Protein AF-A0A519BSV6-F1 (afdb_monomer_lite)

Foldseek 3Di:
DDQAQQQKKKWKDWVPDDIDIDGQHRVRDDDDDDDPPPCPDPDAFTWIKIFMDGPNDTPDIDIDTDGPDDDPPPVVVVVVVVVVVVVVVVVVVVVVVVVVVVVVVVVVVVVVVPPPDPDDDDD

Secondary structure (DSSP, 8-state):
--S--TTEEEEEEETTS--EEEE--TTS-----------SS---SEEEEEEEEETTEEEEEEEEEE---PPPPHHHHHHHHHHHHHHHHHHHHHHHHHHHHHHHHHHHHHHHHTS--------

Radius of gyration: 37.1 Å; chains: 1; bounding box: 94×27×92 Å

pLDDT: mean 77.78, std 14.93, range [45.53, 98.06]

Sequence (123 aa):
MVENGDDYLVEAEISGAEPRSKALPANGETSFSFPGATFHGEAFNVPLELRLLRDGSVVANTTVEIDVSVPPAEDLLWLWGGMTVFWLGIAAYASWLHRRQAELRRQLESHIAAAPDGGEDGE

Structure (mmCIF, N/CA/C/O backbone):
data_AF-A0A519BSV6-F1
#
_entry.id   AF-A0A519BSV6-F1
#
loop_
_atom_site.group_PDB
_atom_site.id
_atom_site.type_symbol
_atom_site.label_atom_id
_atom_site.label_alt_id
_atom_site.label_comp_id
_atom_site.label_asym_id
_atom_site.label_entity_id
_atom_site.label_seq_id
_atom_site.pdbx_PDB_ins_code
_atom_site.Cartn_x
_atom_site.Cartn_y
_atom_site.Cartn_z
_atom_site.occupancy
_atom_site.B_iso_or_equiv
_atom_site.auth_seq_id
_atom_site.auth_comp_id
_atom_site.auth_asym_id
_atom_site.auth_atom_id
_atom_site.pdbx_PDB_model_num
ATOM 1 N N . MET A 1 1 ? -16.194 4.851 34.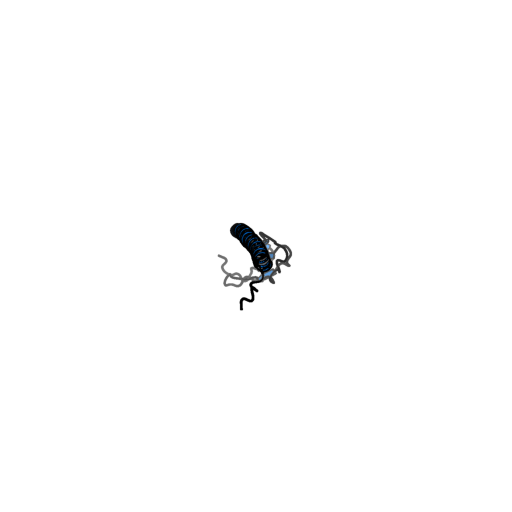414 1.00 45.53 1 MET A N 1
ATOM 2 C CA . MET A 1 1 ? -15.109 4.218 35.188 1.00 45.53 1 MET A CA 1
ATOM 3 C C . MET A 1 1 ? -15.767 3.130 36.020 1.00 45.53 1 MET A C 1
ATOM 5 O O . MET A 1 1 ? -16.706 3.455 36.734 1.00 45.53 1 MET A O 1
ATOM 9 N N . VAL A 1 2 ? -15.419 1.859 35.804 1.00 50.81 2 VAL A N 1
ATOM 10 C CA . VAL A 1 2 ? -16.000 0.729 36.554 1.00 50.81 2 VAL A CA 1
ATOM 11 C C . VAL A 1 2 ? -15.140 0.532 37.802 1.00 50.81 2 VAL A C 1
ATOM 13 O O . VAL A 1 2 ? -13.957 0.238 37.673 1.00 50.81 2 VAL A O 1
ATOM 16 N N . GLU A 1 3 ? -15.701 0.749 38.991 1.00 47.28 3 GLU A N 1
ATOM 17 C CA . GLU A 1 3 ? -15.075 0.378 40.267 1.00 47.28 3 GLU A CA 1
ATOM 18 C C . GLU A 1 3 ? -15.500 -1.060 40.613 1.00 47.28 3 GLU A C 1
ATOM 20 O O . GLU A 1 3 ? -16.690 -1.362 40.569 1.00 47.28 3 GLU A O 1
ATOM 25 N N . ASN A 1 4 ? -14.538 -1.935 40.941 1.00 56.56 4 ASN A N 1
ATOM 26 C CA . ASN A 1 4 ? -14.685 -3.394 41.121 1.00 56.56 4 ASN A CA 1
ATOM 27 C C . ASN A 1 4 ? -15.053 -4.177 39.844 1.00 56.56 4 ASN A C 1
ATOM 29 O O . ASN A 1 4 ? -16.216 -4.446 39.551 1.00 56.56 4 ASN A O 1
ATOM 33 N N . GLY A 1 5 ? -14.014 -4.576 39.103 1.00 58.03 5 GLY A N 1
ATOM 34 C CA . GLY A 1 5 ? -14.102 -5.381 37.881 1.00 58.03 5 GLY A CA 1
ATOM 35 C C . GLY A 1 5 ? -14.295 -6.888 38.087 1.00 58.03 5 GLY A C 1
ATOM 36 O O . GLY A 1 5 ? -14.570 -7.567 37.106 1.00 58.03 5 GLY A O 1
ATOM 37 N N . ASP A 1 6 ? -14.192 -7.404 39.318 1.00 64.75 6 ASP A N 1
ATOM 38 C CA . ASP A 1 6 ? -14.033 -8.846 39.590 1.00 64.75 6 ASP A CA 1
ATOM 39 C C . ASP A 1 6 ? -15.185 -9.742 39.074 1.00 64.75 6 ASP A C 1
ATOM 41 O O . ASP A 1 6 ? -14.966 -10.926 38.825 1.00 64.75 6 ASP A O 1
ATOM 45 N N . ASP A 1 7 ? -16.372 -9.175 38.827 1.00 75.44 7 ASP A N 1
ATOM 46 C CA . ASP A 1 7 ? -17.541 -9.879 38.264 1.00 75.44 7 ASP A CA 1
ATOM 47 C C . ASP A 1 7 ? -17.725 -9.676 36.744 1.00 75.44 7 ASP A C 1
ATOM 49 O O . ASP A 1 7 ? -18.708 -10.140 36.156 1.00 75.44 7 ASP A O 1
ATOM 53 N N . TYR A 1 8 ? -16.824 -8.939 36.090 1.00 80.31 8 TYR A N 1
ATOM 54 C CA . TYR A 1 8 ? -16.922 -8.606 34.672 1.00 80.31 8 TYR A CA 1
ATOM 55 C C . TYR A 1 8 ? -15.976 -9.450 33.820 1.00 80.31 8 TYR A C 1
ATOM 57 O O . TYR A 1 8 ? -14.820 -9.704 34.163 1.00 80.31 8 TYR A O 1
ATOM 65 N N . LEU A 1 9 ? -16.456 -9.827 32.640 1.00 85.25 9 LEU A N 1
ATOM 66 C CA . LEU A 1 9 ? -15.684 -10.514 31.615 1.00 85.25 9 LEU A CA 1
ATOM 67 C C . LEU A 1 9 ? -15.601 -9.620 30.377 1.00 85.25 9 LEU A C 1
ATOM 69 O O . LEU A 1 9 ? -16.599 -9.047 29.954 1.00 85.25 9 LEU A O 1
ATOM 73 N N . VAL A 1 10 ? -14.415 -9.486 29.793 1.00 84.44 10 VAL A N 1
ATOM 74 C CA . VAL A 1 10 ? -14.224 -8.794 28.517 1.00 84.44 10 VAL A CA 1
ATOM 75 C C . VAL A 1 10 ? -14.041 -9.837 27.426 1.00 84.44 10 VAL A C 1
ATOM 77 O O . VAL A 1 10 ? -13.164 -10.695 27.532 1.00 84.44 10 VAL A O 1
ATOM 80 N N . GLU A 1 11 ? -14.856 -9.757 26.384 1.00 87.00 11 GLU A N 1
ATOM 81 C CA . GLU A 1 11 ? -14.694 -10.492 25.134 1.00 87.00 11 GLU A CA 1
ATOM 82 C C . GLU A 1 11 ? -14.178 -9.553 24.048 1.00 87.00 11 GLU A C 1
ATOM 84 O O . GLU A 1 11 ? -14.647 -8.423 23.907 1.00 87.00 11 GLU A O 1
ATOM 89 N N . ALA A 1 12 ? -13.208 -10.037 23.284 1.00 84.94 12 ALA A N 1
ATOM 90 C CA . ALA A 1 12 ? -12.639 -9.368 22.131 1.00 84.94 12 ALA A CA 1
ATOM 91 C C . ALA A 1 12 ? -12.704 -10.310 20.927 1.00 84.94 12 ALA A C 1
ATOM 93 O O . ALA A 1 12 ? -12.179 -11.427 20.973 1.00 84.94 12 ALA A O 1
ATOM 94 N N . GLU A 1 13 ? -13.331 -9.857 19.849 1.00 84.44 13 GLU A N 1
ATOM 95 C CA . GLU A 1 13 ? -13.527 -10.626 18.625 1.00 84.44 13 GLU A CA 1
ATOM 96 C C . GLU A 1 13 ? -13.023 -9.833 17.419 1.00 84.44 13 GLU A C 1
ATOM 98 O O . GLU A 1 13 ? -13.342 -8.659 17.243 1.00 84.44 13 GLU A O 1
ATOM 103 N N . ILE A 1 14 ? -12.218 -10.493 16.589 1.00 79.31 14 ILE A N 1
ATOM 104 C CA . ILE A 1 14 ? -11.743 -9.969 15.310 1.00 79.31 14 ILE A CA 1
ATOM 105 C C . ILE A 1 14 ? -12.333 -10.850 14.218 1.00 79.31 14 ILE A C 1
ATOM 107 O O . ILE A 1 14 ? -12.265 -12.076 14.312 1.00 79.31 14 ILE A O 1
ATOM 111 N N . SER A 1 15 ? -12.873 -10.232 13.167 1.00 72.94 15 SER A N 1
ATOM 112 C CA . SER A 1 15 ? -13.429 -10.963 12.027 1.00 72.94 15 SER A CA 1
ATOM 113 C C . SER A 1 15 ? -12.415 -11.965 11.455 1.00 72.94 15 SER A C 1
ATOM 115 O O . SER A 1 15 ? -11.310 -11.594 11.056 1.00 72.94 15 SER A O 1
ATOM 117 N N . GLY A 1 16 ? -12.786 -13.249 11.438 1.00 69.69 16 GLY A N 1
ATOM 118 C CA . GLY A 1 16 ? -11.936 -14.343 10.954 1.00 69.69 16 GLY A CA 1
ATOM 119 C C . GLY A 1 16 ? -10.991 -14.965 11.992 1.00 69.69 16 GLY A C 1
ATOM 120 O O . GLY A 1 16 ? -10.265 -15.896 11.646 1.00 69.69 16 GLY A O 1
ATOM 121 N N . ALA A 1 17 ? -11.007 -14.508 13.247 1.00 71.81 17 ALA A N 1
ATOM 122 C CA . ALA A 1 17 ? -10.281 -15.118 14.361 1.00 71.81 17 ALA A CA 1
ATOM 123 C C . ALA A 1 17 ? -11.246 -15.669 15.423 1.00 71.81 17 ALA A C 1
ATOM 125 O O . ALA A 1 17 ? -12.386 -15.227 15.538 1.00 71.81 17 ALA A O 1
ATOM 126 N N . GLU A 1 18 ? -10.782 -16.629 16.227 1.00 80.06 18 GLU A N 1
ATOM 127 C CA . GLU A 1 18 ? -11.558 -17.095 17.379 1.00 80.06 18 GLU A CA 1
ATOM 128 C C . GLU A 1 18 ? -11.695 -15.977 18.436 1.00 80.06 18 GLU A C 1
ATOM 130 O O . GLU A 1 18 ? -10.685 -15.335 18.769 1.00 80.06 18 GLU A O 1
ATOM 135 N N . PRO A 1 19 ? -12.903 -15.757 18.994 1.00 82.25 19 PRO A N 1
ATOM 136 C CA . PRO A 1 19 ? -13.122 -14.804 20.078 1.00 82.25 19 PRO A CA 1
ATOM 137 C C . PRO A 1 19 ? -12.252 -15.113 21.300 1.00 82.25 19 PRO A C 1
ATOM 139 O O . PRO A 1 19 ? -12.030 -16.273 21.655 1.00 82.25 19 PRO A O 1
ATOM 142 N N . ARG A 1 20 ? -11.772 -14.069 21.979 1.00 83.56 20 ARG A N 1
ATOM 143 C CA . ARG A 1 20 ? -10.954 -14.187 23.194 1.00 83.56 20 ARG A CA 1
ATOM 144 C C . ARG A 1 20 ? -11.658 -13.547 24.380 1.00 83.56 20 ARG A C 1
ATOM 146 O O . ARG A 1 20 ? -12.069 -12.398 24.304 1.00 83.56 20 ARG A O 1
ATOM 153 N N . SER A 1 21 ? -11.728 -14.267 25.496 1.00 87.12 21 SER A N 1
ATOM 154 C CA . SER A 1 21 ? -12.379 -13.826 26.735 1.00 87.12 21 SER A CA 1
ATOM 155 C C . SER A 1 21 ? -11.380 -13.726 27.889 1.00 87.12 21 SER A C 1
ATOM 157 O O . SER A 1 21 ? -10.570 -14.637 28.080 1.00 87.12 21 SER A O 1
ATOM 159 N N . LYS A 1 22 ? -11.451 -12.668 28.702 1.00 86.56 22 LYS A N 1
ATOM 160 C CA . LYS A 1 22 ? -10.635 -12.520 29.917 1.00 86.56 22 LYS A CA 1
ATOM 161 C C . LYS A 1 22 ? -11.409 -11.784 31.009 1.00 86.56 22 LYS A C 1
ATOM 163 O O . LYS A 1 22 ? -12.097 -10.812 30.720 1.00 86.56 22 LYS A O 1
ATOM 168 N N . ALA A 1 23 ? -11.280 -12.232 32.258 1.00 84.94 23 ALA A N 1
ATOM 169 C CA . ALA A 1 23 ? -11.840 -11.518 33.406 1.00 84.94 23 ALA A CA 1
ATOM 170 C C . ALA A 1 23 ? -11.218 -10.116 33.519 1.00 84.94 23 ALA A C 1
ATOM 172 O O . ALA A 1 23 ? -10.017 -9.954 33.268 1.00 84.94 23 ALA A O 1
ATOM 173 N N . LEU A 1 24 ? -12.029 -9.116 33.867 1.00 81.38 24 LEU A N 1
ATOM 174 C CA . LEU A 1 24 ? -11.568 -7.751 34.091 1.00 81.38 24 LEU A CA 1
ATOM 175 C C . LEU A 1 24 ? -11.019 -7.649 35.524 1.00 81.38 24 LEU A C 1
ATOM 177 O O . LEU A 1 24 ? -11.779 -7.799 36.473 1.00 81.38 24 LEU A O 1
ATOM 181 N N . PRO A 1 25 ? -9.714 -7.412 35.721 1.00 78.38 25 PRO A N 1
ATOM 182 C CA . PRO A 1 25 ? -9.173 -7.313 37.069 1.00 78.38 25 PRO A CA 1
ATOM 183 C C . PRO A 1 25 ? -9.646 -6.031 37.771 1.00 78.38 25 PRO A C 1
ATOM 185 O O . PRO A 1 25 ? -10.001 -5.045 37.124 1.00 78.38 25 PRO A O 1
ATOM 188 N N . ALA A 1 26 ? -9.605 -6.015 39.108 1.00 74.81 26 ALA A N 1
ATOM 189 C CA . ALA A 1 26 ? -10.023 -4.877 39.935 1.00 74.81 26 ALA A CA 1
ATOM 190 C C . ALA A 1 26 ? -9.343 -3.530 39.601 1.00 74.81 26 ALA A C 1
ATOM 192 O O . ALA A 1 26 ? -9.897 -2.477 39.908 1.00 74.81 26 ALA A O 1
ATOM 193 N N . ASN A 1 27 ? -8.169 -3.544 38.957 1.00 76.50 27 ASN A N 1
ATOM 194 C CA . ASN A 1 27 ? -7.476 -2.341 38.475 1.00 76.50 27 ASN A CA 1
ATOM 195 C C . ASN A 1 27 ? -8.060 -1.769 37.164 1.00 76.50 27 ASN A C 1
ATOM 197 O O . ASN A 1 27 ? -7.599 -0.726 36.710 1.00 76.50 27 ASN A O 1
ATOM 201 N N . GLY A 1 28 ? -9.057 -2.428 36.565 1.00 72.38 28 GLY A N 1
ATOM 202 C CA . GLY A 1 28 ? -9.834 -1.924 35.432 1.00 72.38 28 GLY A CA 1
ATOM 203 C C . GLY A 1 28 ? -9.170 -2.054 34.060 1.00 72.38 28 GLY A C 1
ATOM 204 O O . GLY A 1 28 ? -9.745 -1.585 33.080 1.00 72.38 28 GLY A O 1
ATOM 205 N N . GLU A 1 29 ? -8.003 -2.694 33.956 1.00 77.94 29 GLU A N 1
ATOM 206 C CA . GLU A 1 29 ? -7.255 -2.808 32.700 1.00 77.94 29 GLU A CA 1
ATOM 207 C C . GLU A 1 29 ? -6.991 -4.267 32.327 1.00 77.94 29 GLU A C 1
ATOM 209 O O . GLU A 1 29 ? -6.498 -5.065 33.123 1.00 77.94 29 GLU A O 1
ATOM 214 N N . THR A 1 30 ? -7.275 -4.626 31.076 1.00 79.69 30 THR A N 1
ATOM 215 C CA . THR A 1 30 ? -6.938 -5.939 30.524 1.00 79.69 30 THR A CA 1
ATOM 216 C C . THR A 1 30 ? -6.420 -5.790 29.103 1.00 79.69 30 THR A C 1
ATOM 218 O O . THR A 1 30 ? -6.778 -4.856 28.389 1.00 79.69 30 THR A O 1
ATOM 221 N N . SER A 1 31 ? -5.553 -6.707 28.692 1.00 79.69 31 SER A N 1
ATOM 222 C CA . SER A 1 31 ? -4.958 -6.719 27.362 1.00 79.69 31 SER A CA 1
ATOM 223 C C . SER A 1 31 ? -5.215 -8.046 26.661 1.00 79.69 31 SER A C 1
ATOM 225 O O . SER A 1 31 ? -5.131 -9.125 27.264 1.00 79.69 31 SER A O 1
ATOM 227 N N . PHE A 1 32 ? -5.499 -7.938 25.365 1.00 77.94 32 PHE A N 1
ATOM 228 C CA . PHE A 1 32 ? -5.603 -9.049 24.434 1.00 77.94 32 PHE A CA 1
ATOM 229 C C . PHE A 1 32 ? -4.455 -8.948 23.440 1.00 77.94 32 PHE A C 1
ATOM 231 O O . PHE A 1 32 ? -4.189 -7.890 22.878 1.00 77.94 32 PHE A O 1
ATOM 238 N N . SER A 1 33 ? -3.767 -10.062 23.232 1.00 74.06 33 SER A N 1
ATOM 239 C CA . SER A 1 33 ? -2.844 -10.220 22.117 1.00 74.06 33 SER A CA 1
ATOM 240 C C . SER A 1 33 ? -3.482 -11.200 21.155 1.00 74.06 33 SER A C 1
ATOM 242 O O . SER A 1 33 ? -3.951 -12.255 21.584 1.00 74.06 33 SER A O 1
ATOM 244 N N . PHE A 1 34 ? -3.515 -10.853 19.877 1.00 73.19 34 PHE A N 1
ATOM 245 C CA . PHE A 1 34 ? -3.867 -11.773 18.810 1.00 73.19 34 PHE A CA 1
ATOM 246 C C . PHE A 1 34 ? -2.561 -12.219 18.148 1.00 73.19 34 PHE A C 1
ATOM 248 O O . 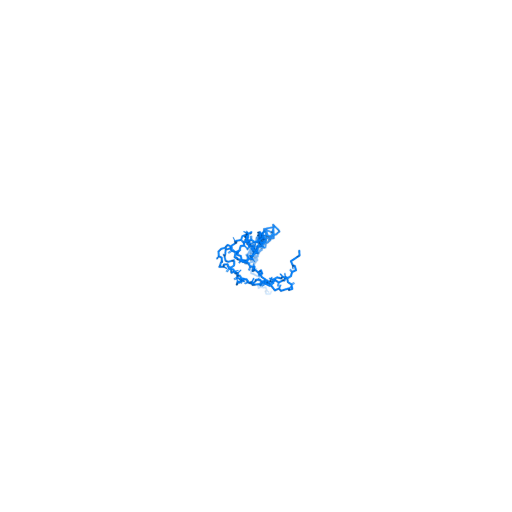PHE A 1 34 ? -1.659 -11.388 17.997 1.00 73.19 34 PHE A O 1
ATOM 255 N N . PRO A 1 35 ? -2.400 -13.515 17.812 1.00 66.00 35 PRO A N 1
ATOM 256 C CA . PRO A 1 35 ? -1.254 -13.949 17.024 1.00 66.00 35 PRO A CA 1
ATOM 257 C C . PRO A 1 35 ? -1.203 -13.069 15.781 1.00 66.00 35 PRO A C 1
ATOM 259 O O . PRO A 1 35 ? -2.245 -12.852 15.164 1.00 66.00 35 PRO A O 1
ATOM 262 N N . GLY A 1 36 ? -0.023 -12.510 15.489 1.00 54.88 36 GLY A N 1
ATOM 263 C CA . GLY A 1 36 ? 0.155 -11.584 14.380 1.00 54.88 36 GLY A CA 1
ATOM 264 C C . GLY A 1 36 ? -0.465 -12.204 13.143 1.00 54.88 36 GLY A C 1
ATOM 265 O O . GLY A 1 36 ? 0.039 -13.214 12.648 1.00 54.88 36 GLY A O 1
ATOM 266 N N . ALA A 1 37 ? -1.598 -11.649 12.708 1.00 51.34 37 ALA A N 1
ATOM 267 C CA . ALA A 1 37 ? -2.152 -12.005 11.426 1.00 51.34 37 ALA A CA 1
ATOM 268 C C . ALA A 1 37 ? -1.015 -11.721 10.454 1.00 51.34 37 ALA A C 1
ATOM 270 O O . ALA A 1 37 ? -0.521 -10.597 10.351 1.00 51.34 37 ALA A O 1
ATOM 271 N N . THR A 1 38 ? -0.503 -12.763 9.816 1.00 50.50 38 THR A N 1
ATOM 272 C CA . THR A 1 38 ? 0.269 -12.542 8.613 1.00 50.50 38 THR A CA 1
ATOM 273 C C . THR A 1 38 ? -0.753 -11.961 7.651 1.00 50.50 38 THR A C 1
ATOM 275 O O . THR A 1 38 ? -1.583 -12.687 7.110 1.00 50.50 38 THR A O 1
ATOM 278 N N . PHE A 1 39 ? -0.772 -10.631 7.527 1.00 51.62 39 PHE A N 1
ATOM 279 C CA . PHE A 1 39 ? -1.554 -9.897 6.536 1.00 51.62 39 PHE A CA 1
ATOM 280 C C . PHE A 1 39 ? -0.970 -10.213 5.153 1.00 51.62 39 PHE A C 1
ATOM 282 O O . PHE A 1 39 ? -0.407 -9.369 4.470 1.00 51.62 39 PHE A O 1
ATOM 289 N N . HIS A 1 40 ? -1.024 -11.485 4.759 1.00 48.38 40 HIS A N 1
ATOM 290 C CA . HIS A 1 40 ? -0.813 -11.914 3.387 1.00 48.38 40 HIS A CA 1
ATOM 291 C C . HIS A 1 40 ? -2.003 -11.497 2.510 1.00 48.38 40 HIS A C 1
ATOM 293 O O . HIS A 1 40 ? -1.880 -11.501 1.289 1.00 48.38 40 HIS A O 1
ATOM 299 N N . GLY A 1 41 ? -3.127 -11.112 3.128 1.00 52.06 41 GLY A N 1
ATOM 300 C CA . GLY A 1 41 ? -4.205 -10.354 2.509 1.00 52.06 41 GLY A CA 1
ATOM 301 C C . GLY A 1 41 ? -4.286 -8.958 3.124 1.00 52.06 41 GLY A C 1
ATOM 302 O O . GLY A 1 41 ? -4.329 -8.826 4.346 1.00 52.06 41 GLY A O 1
ATOM 303 N N . GLU A 1 42 ? -4.302 -7.938 2.270 1.00 46.38 42 GLU A N 1
ATOM 304 C CA . GLU A 1 42 ? -4.674 -6.554 2.581 1.00 46.38 42 GLU A CA 1
ATOM 305 C C . GLU A 1 42 ? -6.100 -6.529 3.165 1.00 46.38 42 GLU A C 1
ATOM 307 O O . GLU A 1 42 ? -7.091 -6.478 2.439 1.00 46.38 42 GLU A O 1
ATOM 312 N N . ALA A 1 43 ? -6.230 -6.641 4.485 1.00 54.66 43 ALA A N 1
ATOM 313 C CA . ALA A 1 43 ? -7.492 -6.425 5.181 1.00 54.66 43 ALA A CA 1
ATOM 314 C C . ALA A 1 43 ? -7.444 -5.031 5.815 1.00 54.66 43 ALA A C 1
ATOM 316 O O . ALA A 1 43 ? -6.899 -4.848 6.902 1.00 54.66 43 ALA A O 1
ATOM 317 N N . PHE A 1 44 ? -7.974 -4.046 5.094 1.00 56.59 44 PHE A N 1
ATOM 318 C CA . PHE A 1 44 ? -8.154 -2.681 5.586 1.00 56.59 44 PHE A CA 1
ATOM 319 C C . PHE A 1 44 ? -9.369 -2.612 6.522 1.00 56.59 44 PHE A C 1
ATOM 321 O O . PHE A 1 44 ? -10.354 -3.316 6.291 1.00 56.59 44 PHE A O 1
ATOM 328 N N . ASN A 1 45 ? -9.322 -1.739 7.535 1.00 63.09 45 ASN A N 1
ATOM 329 C CA . ASN A 1 45 ? -10.422 -1.485 8.479 1.00 63.09 45 ASN A CA 1
ATOM 330 C C . ASN A 1 45 ? -10.962 -2.754 9.149 1.00 63.09 45 ASN A C 1
ATOM 332 O O . ASN A 1 45 ? -12.140 -3.089 9.023 1.00 63.09 45 ASN A O 1
ATOM 336 N N . VAL A 1 46 ? -10.101 -3.487 9.853 1.00 72.12 46 VAL A N 1
ATOM 337 C CA . VAL A 1 46 ? -10.531 -4.702 10.547 1.00 72.12 46 VAL A CA 1
ATOM 338 C C . VAL A 1 46 ? -11.394 -4.299 11.753 1.00 72.12 46 VAL A C 1
ATOM 340 O O . VAL A 1 46 ? -10.879 -3.625 12.652 1.00 72.12 46 VAL A O 1
ATOM 343 N N . PRO A 1 47 ? -12.684 -4.692 11.811 1.00 76.25 47 PRO A N 1
ATOM 344 C CA . PRO A 1 47 ? -13.528 -4.387 12.956 1.00 76.25 47 PRO A CA 1
ATOM 345 C C . PRO A 1 47 ? -13.137 -5.291 14.129 1.00 76.25 47 PRO A C 1
ATOM 347 O O . PRO A 1 47 ? -13.174 -6.521 14.029 1.00 76.25 47 PRO A O 1
ATOM 350 N N . LEU A 1 48 ? -12.751 -4.667 15.239 1.00 81.12 48 LEU A N 1
ATOM 351 C CA . LEU A 1 48 ? -12.565 -5.308 16.533 1.00 81.12 48 LEU A CA 1
ATOM 352 C C . LEU A 1 48 ? -13.802 -5.043 17.386 1.00 81.12 48 LEU A C 1
ATOM 354 O O . LEU A 1 48 ? -14.048 -3.917 17.815 1.00 81.12 48 LEU A O 1
ATOM 358 N N . GLU A 1 49 ? -14.559 -6.094 17.656 1.00 84.69 49 GLU A N 1
ATOM 359 C CA . GLU A 1 49 ? -15.711 -6.050 18.547 1.00 84.69 49 GLU A CA 1
ATOM 360 C C . GLU A 1 49 ? -15.249 -6.293 19.985 1.00 84.69 49 GLU A C 1
ATOM 362 O O . GLU A 1 49 ? -14.645 -7.321 20.300 1.00 84.69 49 GLU A O 1
ATOM 367 N N . LEU A 1 50 ? -15.534 -5.341 20.871 1.00 85.38 50 LEU A N 1
ATOM 368 C CA . LEU A 1 50 ? -15.272 -5.441 22.302 1.00 85.38 50 LEU A CA 1
ATOM 369 C C . LEU A 1 50 ? -16.603 -5.504 23.044 1.00 85.38 50 LEU A C 1
ATOM 371 O O . LEU A 1 50 ? -17.445 -4.613 22.920 1.00 85.38 50 LEU A O 1
ATOM 375 N N . ARG A 1 51 ? -16.788 -6.548 23.850 1.00 88.06 51 ARG A N 1
ATOM 376 C CA . ARG A 1 51 ? -18.001 -6.770 24.642 1.00 88.06 51 ARG 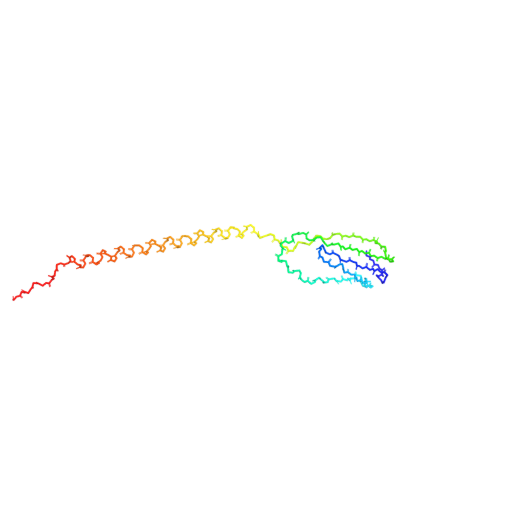A CA 1
ATOM 377 C C . ARG A 1 51 ? -17.622 -6.902 26.107 1.00 88.06 51 ARG A C 1
ATOM 379 O O . ARG A 1 51 ? -16.739 -7.672 26.467 1.00 88.06 51 ARG A O 1
ATOM 386 N N . LEU A 1 52 ? -18.302 -6.151 26.960 1.00 86.19 52 LEU A N 1
ATOM 387 C CA . LEU A 1 52 ? -18.225 -6.284 28.406 1.00 86.19 52 LEU A CA 1
ATOM 388 C C . LEU A 1 52 ? -19.429 -7.097 28.870 1.00 86.19 52 LEU A C 1
ATOM 390 O O . LEU A 1 52 ? -20.570 -6.694 28.639 1.00 86.19 52 LEU A O 1
ATOM 394 N N . LEU A 1 53 ? -19.181 -8.220 29.527 1.00 86.62 53 LEU A N 1
ATOM 395 C CA . LEU A 1 53 ? -20.188 -9.132 30.041 1.00 86.62 53 LEU A CA 1
ATOM 396 C C . LEU A 1 53 ? -20.197 -9.123 31.570 1.00 86.62 53 LEU A C 1
ATOM 398 O O . LEU A 1 53 ? -19.157 -8.972 32.208 1.00 86.62 53 LEU A O 1
ATOM 402 N N . ARG A 1 54 ? -21.380 -9.331 32.147 1.00 84.31 54 ARG A N 1
ATOM 403 C CA . ARG A 1 54 ? -21.606 -9.606 33.569 1.00 84.31 54 ARG A CA 1
ATOM 404 C C . ARG A 1 54 ? -22.659 -10.698 33.671 1.00 84.31 54 ARG A C 1
ATOM 406 O O . ARG A 1 54 ? -23.702 -10.584 33.031 1.00 84.31 54 ARG A O 1
ATOM 413 N N . ASP A 1 55 ? -22.375 -11.767 34.410 1.00 82.50 55 ASP A N 1
ATOM 414 C CA . ASP A 1 55 ? -23.297 -12.902 34.586 1.00 82.50 55 ASP A CA 1
ATOM 415 C C . ASP A 1 55 ? -23.849 -13.469 33.256 1.00 82.50 55 ASP A C 1
ATOM 417 O O . ASP A 1 55 ? -25.015 -13.841 33.139 1.00 82.50 55 ASP A O 1
ATOM 421 N N . GLY A 1 56 ? -23.015 -13.485 32.207 1.00 78.62 56 GLY A N 1
ATOM 422 C CA . GLY A 1 56 ? -23.378 -13.963 30.864 1.00 78.62 56 GLY A CA 1
ATOM 423 C C . GLY A 1 56 ? -24.198 -12.984 30.012 1.00 78.62 56 GLY A C 1
ATOM 424 O O . GLY A 1 56 ? -24.534 -13.307 28.875 1.00 78.62 56 GLY A O 1
ATOM 425 N N . SER A 1 57 ? -24.501 -11.787 30.520 1.00 82.50 57 SER A N 1
ATOM 426 C CA . SER A 1 57 ? -25.225 -10.737 29.793 1.00 82.50 57 SER A CA 1
ATOM 427 C C . SER A 1 57 ? -24.287 -9.617 29.346 1.00 82.50 57 SER A C 1
ATOM 429 O O . SER A 1 57 ? -23.427 -9.185 30.110 1.00 82.50 57 SER A O 1
ATOM 431 N N . VAL A 1 58 ? -24.464 -9.113 28.121 1.00 86.19 58 VAL A N 1
ATOM 432 C CA . VAL A 1 58 ? -23.678 -7.985 27.593 1.00 86.19 58 VAL A CA 1
ATOM 433 C C . VAL A 1 58 ? -24.137 -6.687 28.256 1.00 86.19 58 VAL A C 1
ATOM 435 O O . VAL A 1 58 ? -25.279 -6.267 28.095 1.00 86.19 58 VAL A O 1
ATOM 438 N N . VAL A 1 59 ? -23.230 -6.052 28.991 1.00 87.62 59 VAL A N 1
ATOM 439 C CA . VAL A 1 59 ? -23.438 -4.777 29.691 1.00 87.62 59 VAL A CA 1
ATOM 440 C C . VAL A 1 59 ? -23.035 -3.596 28.812 1.00 87.62 59 VAL A C 1
ATOM 442 O O . VAL A 1 59 ? -23.666 -2.544 28.864 1.00 87.62 59 VAL A O 1
ATOM 445 N N . ALA A 1 60 ? -21.992 -3.766 27.998 1.00 84.75 60 ALA A N 1
ATOM 446 C CA . ALA A 1 60 ? -21.547 -2.764 27.040 1.00 84.75 60 ALA A CA 1
ATOM 447 C C . ALA A 1 60 ? -20.921 -3.430 25.816 1.00 84.75 60 ALA A C 1
ATOM 449 O O . ALA A 1 60 ? -20.309 -4.493 25.920 1.00 84.75 60 ALA A O 1
ATOM 450 N N . ASN A 1 61 ? -21.050 -2.785 24.664 1.00 87.94 61 ASN A N 1
ATOM 451 C CA . ASN A 1 61 ? -20.363 -3.159 23.440 1.00 87.94 61 ASN A CA 1
ATOM 452 C C . ASN A 1 61 ? -19.755 -1.918 22.784 1.00 87.94 61 ASN A C 1
ATOM 454 O O . ASN A 1 61 ? -20.296 -0.817 22.875 1.00 87.94 61 ASN A O 1
ATOM 458 N N . THR A 1 62 ? -18.612 -2.096 22.139 1.00 83.62 62 THR A N 1
ATOM 459 C CA . THR A 1 62 ? -18.005 -1.075 21.294 1.00 83.62 62 THR A CA 1
ATOM 460 C C . THR A 1 62 ? -17.263 -1.747 20.155 1.00 83.62 62 THR A C 1
ATOM 462 O O . THR A 1 62 ? -16.552 -2.727 20.364 1.00 83.62 62 THR A O 1
ATOM 465 N N . THR A 1 63 ? -17.392 -1.178 18.966 1.00 83.31 63 THR A N 1
ATOM 466 C CA . THR A 1 63 ? -16.618 -1.588 17.797 1.00 83.31 63 THR A CA 1
ATOM 467 C C . THR A 1 63 ? -15.460 -0.614 17.640 1.00 83.31 63 THR A C 1
ATOM 469 O O . THR A 1 63 ? -15.660 0.602 17.662 1.00 83.31 63 THR A O 1
ATOM 472 N N . VAL A 1 64 ? -14.244 -1.134 17.522 1.00 78.06 64 VAL A N 1
ATOM 473 C CA . VAL A 1 64 ? -13.036 -0.360 17.241 1.00 78.06 64 VAL A CA 1
ATOM 474 C C . VAL A 1 64 ? -12.556 -0.743 15.851 1.00 78.06 64 VAL A C 1
ATOM 476 O O . VAL A 1 64 ? -12.265 -1.906 15.591 1.00 78.06 64 VAL A O 1
ATOM 479 N N . GLU A 1 65 ? -12.466 0.226 14.949 1.00 72.75 65 GLU A N 1
ATOM 480 C CA . GLU A 1 65 ? -11.863 0.004 13.636 1.00 72.75 65 GLU A CA 1
ATOM 481 C C . GLU A 1 65 ? -10.342 0.082 13.772 1.00 72.75 65 GLU A C 1
ATOM 483 O O . GLU A 1 65 ? -9.796 1.109 14.183 1.00 72.75 65 GLU A O 1
ATOM 488 N N . ILE A 1 66 ? -9.653 -1.020 13.470 1.00 69.75 66 ILE A N 1
ATOM 489 C CA . ILE A 1 66 ? -8.192 -1.051 13.442 1.00 69.75 66 ILE A CA 1
ATOM 490 C C . ILE A 1 66 ? -7.741 -0.945 11.988 1.00 69.75 66 ILE A C 1
ATOM 492 O O . ILE A 1 66 ? -7.993 -1.838 11.175 1.00 69.75 66 ILE A O 1
ATOM 496 N N . ASP A 1 67 ? -7.040 0.139 11.671 1.00 61.78 67 ASP A N 1
ATOM 497 C CA . ASP A 1 67 ? -6.381 0.310 10.381 1.00 61.78 67 ASP A CA 1
ATOM 498 C C . ASP A 1 67 ? -4.984 -0.328 10.435 1.00 61.78 67 ASP A C 1
ATOM 500 O O . ASP A 1 67 ? -4.092 0.161 11.132 1.00 61.78 67 ASP A O 1
ATOM 504 N N . VAL A 1 68 ? -4.806 -1.477 9.771 1.00 59.88 68 VAL A N 1
ATOM 505 C CA . VAL A 1 68 ? -3.557 -2.264 9.839 1.00 59.88 68 VAL A CA 1
ATOM 506 C C . VAL A 1 68 ? -2.676 -2.107 8.594 1.00 59.88 68 VAL A C 1
ATOM 508 O O . VAL A 1 68 ? -1.577 -2.654 8.514 1.00 59.88 68 VAL A O 1
ATOM 511 N N . SER A 1 69 ? -3.075 -1.270 7.646 1.00 55.28 69 SER A N 1
ATOM 512 C CA . SER A 1 69 ? -2.229 -0.917 6.512 1.00 55.28 69 SER A CA 1
ATOM 513 C C . SER A 1 69 ? -2.678 0.426 5.975 1.00 55.28 69 SER A C 1
ATOM 515 O O . SER A 1 69 ? -3.621 0.495 5.197 1.00 55.28 69 SER A O 1
ATOM 517 N N . VAL A 1 70 ? -1.983 1.496 6.359 1.00 57.25 70 VAL A N 1
ATOM 518 C CA . VAL A 1 70 ? -2.124 2.773 5.654 1.00 57.25 70 VAL A CA 1
ATOM 519 C C . VAL A 1 70 ? -1.817 2.491 4.174 1.00 57.25 70 VAL A C 1
ATOM 521 O O . VAL A 1 70 ? -0.743 1.939 3.900 1.00 57.25 70 VAL A O 1
ATOM 524 N N . PRO A 1 71 ? -2.725 2.796 3.224 1.00 57.19 71 PRO A N 1
ATOM 525 C CA . PRO A 1 71 ? -2.448 2.604 1.806 1.00 57.19 71 PRO A CA 1
ATOM 526 C C . PRO A 1 71 ? -1.123 3.289 1.447 1.00 57.19 71 PRO A C 1
ATOM 528 O O . PRO A 1 71 ? -0.806 4.327 2.039 1.00 57.19 71 PRO A O 1
ATOM 531 N N . PRO A 1 72 ? -0.319 2.723 0.524 1.00 58.81 72 PRO A N 1
ATOM 532 C CA . PRO A 1 72 ? 0.971 3.303 0.181 1.00 58.81 72 PRO A CA 1
ATOM 533 C C . PRO A 1 72 ? 0.769 4.777 -0.159 1.00 58.81 72 PRO A C 1
ATOM 535 O O . PRO A 1 72 ? -0.069 5.111 -0.997 1.00 58.81 72 PRO A O 1
ATOM 538 N N . ALA A 1 73 ? 1.502 5.645 0.542 1.00 67.38 73 ALA A N 1
ATOM 539 C CA . ALA A 1 73 ? 1.370 7.084 0.375 1.00 67.38 73 ALA A CA 1
ATOM 540 C C . ALA A 1 73 ? 1.491 7.442 -1.113 1.00 67.38 73 ALA A C 1
ATOM 542 O O . ALA A 1 73 ? 2.328 6.870 -1.817 1.00 67.38 73 ALA A O 1
ATOM 543 N N . GLU A 1 74 ? 0.680 8.388 -1.592 1.00 72.38 74 GLU A N 1
ATOM 544 C CA . GLU A 1 74 ? 0.697 8.835 -2.995 1.00 72.38 74 GLU A CA 1
ATOM 545 C C . GLU A 1 74 ? 2.112 9.242 -3.455 1.00 72.38 74 GLU A C 1
ATOM 547 O O . GLU A 1 74 ? 2.489 9.039 -4.612 1.00 72.38 74 GLU A O 1
ATOM 552 N N . ASP A 1 75 ? 2.941 9.711 -2.521 1.00 74.38 75 ASP A N 1
ATOM 553 C CA . ASP A 1 75 ? 4.357 10.033 -2.710 1.00 74.38 75 ASP A CA 1
ATOM 554 C C . ASP A 1 75 ? 5.191 8.852 -3.234 1.00 74.38 75 ASP A C 1
ATOM 556 O O . ASP A 1 75 ? 6.161 9.044 -3.971 1.00 74.38 75 ASP A O 1
ATOM 560 N N . LEU A 1 76 ? 4.811 7.614 -2.905 1.00 82.00 76 LEU A N 1
ATOM 561 C CA . LEU A 1 76 ? 5.501 6.412 -3.362 1.00 82.00 76 LEU A CA 1
ATOM 562 C C . LEU A 1 76 ? 5.276 6.183 -4.863 1.00 82.00 76 LEU A C 1
ATOM 564 O O . LEU A 1 76 ? 6.214 5.813 -5.569 1.00 82.00 76 LEU A O 1
ATOM 568 N N . LEU A 1 77 ? 4.076 6.466 -5.381 1.00 81.12 77 LEU A N 1
ATOM 569 C CA . LEU A 1 77 ? 3.791 6.387 -6.820 1.00 81.12 77 LEU A CA 1
ATOM 570 C C . LEU A 1 77 ? 4.616 7.417 -7.603 1.00 81.12 77 LEU A C 1
ATOM 572 O O . LEU A 1 77 ? 5.201 7.088 -8.639 1.00 81.12 77 LEU A O 1
ATOM 576 N N . TRP A 1 78 ? 4.727 8.639 -7.078 1.00 87.69 78 TRP A N 1
ATOM 577 C CA . TRP A 1 78 ? 5.569 9.686 -7.660 1.00 87.69 78 TRP A CA 1
ATOM 578 C C . TRP A 1 78 ? 7.055 9.332 -7.626 1.00 87.69 78 TRP A C 1
ATOM 580 O O . TRP A 1 78 ? 7.758 9.556 -8.615 1.00 87.69 78 TRP A O 1
ATOM 590 N N . LEU A 1 79 ? 7.531 8.725 -6.536 1.00 90.56 79 LEU A N 1
ATOM 591 C CA . LEU A 1 79 ? 8.906 8.242 -6.424 1.00 90.56 79 LEU A CA 1
ATOM 592 C C . LEU A 1 79 ? 9.213 7.171 -7.479 1.00 90.56 79 LEU A C 1
ATOM 594 O O . LEU A 1 79 ? 10.223 7.265 -8.179 1.00 90.56 79 LEU A O 1
ATOM 598 N N . TRP A 1 80 ? 8.325 6.188 -7.641 1.00 90.75 80 TRP A N 1
ATOM 599 C CA . TRP A 1 80 ? 8.456 5.145 -8.663 1.00 90.75 80 TRP A CA 1
ATOM 600 C C . TRP A 1 80 ? 8.450 5.718 -10.086 1.00 90.75 80 TRP A C 1
ATOM 602 O O . TRP A 1 80 ? 9.281 5.335 -10.919 1.00 90.75 80 TRP A O 1
ATOM 612 N N . GLY A 1 81 ? 7.562 6.677 -10.361 1.00 93.06 81 GLY A N 1
ATOM 613 C CA . GLY A 1 81 ? 7.528 7.393 -11.637 1.00 93.06 81 GLY A CA 1
ATOM 614 C C . GLY A 1 81 ? 8.831 8.148 -11.909 1.00 93.06 81 GLY A C 1
ATOM 615 O O . GLY A 1 81 ? 9.431 7.996 -12.977 1.00 93.06 81 GLY A O 1
ATOM 616 N N . GLY A 1 82 ? 9.322 8.893 -10.916 1.00 94.25 82 GLY A N 1
ATOM 617 C CA . GLY A 1 82 ? 10.582 9.632 -10.993 1.00 94.25 82 GLY A CA 1
ATOM 618 C C . GLY A 1 82 ? 11.786 8.724 -11.242 1.00 94.25 82 GLY A C 1
ATOM 619 O O . GLY A 1 82 ? 12.588 8.995 -12.137 1.00 94.25 82 GLY A O 1
ATOM 620 N N . MET A 1 83 ? 11.880 7.602 -10.521 1.00 96.44 83 MET A N 1
ATOM 621 C CA . MET A 1 83 ? 12.943 6.614 -10.724 1.00 96.44 83 MET A CA 1
ATOM 622 C C . MET A 1 83 ? 12.902 6.011 -12.129 1.00 96.44 83 MET A C 1
ATOM 624 O O . MET A 1 83 ? 13.946 5.851 -12.756 1.00 96.44 83 MET A O 1
ATOM 628 N N . THR A 1 84 ? 11.714 5.719 -12.657 1.00 96.50 84 THR A N 1
ATOM 629 C CA . THR A 1 84 ? 11.564 5.156 -14.007 1.00 96.50 84 THR A CA 1
ATOM 630 C C . THR A 1 84 ? 12.089 6.118 -15.072 1.00 96.50 84 THR A C 1
ATOM 632 O O . THR A 1 84 ? 12.900 5.729 -15.913 1.00 96.50 84 THR A O 1
ATOM 635 N N . VAL A 1 85 ? 11.688 7.391 -15.012 1.00 97.50 85 VAL A N 1
ATOM 636 C CA . VAL A 1 85 ? 12.169 8.423 -15.946 1.00 97.50 85 VAL A CA 1
ATOM 637 C C . VAL A 1 85 ? 13.680 8.621 -15.812 1.00 97.50 85 VAL A C 1
ATOM 639 O O . VAL A 1 85 ? 14.384 8.686 -16.821 1.00 97.50 85 VAL A O 1
ATOM 642 N N . PHE A 1 86 ? 14.195 8.656 -14.580 1.00 97.31 86 PHE A N 1
ATOM 643 C CA . PHE A 1 86 ? 15.627 8.767 -14.304 1.00 97.31 86 PHE A CA 1
ATOM 644 C C . PHE A 1 86 ? 16.431 7.624 -14.944 1.00 97.31 86 PHE A C 1
ATOM 646 O O . PHE A 1 86 ? 17.393 7.874 -15.677 1.00 97.31 86 PHE A O 1
ATOM 653 N N . TRP A 1 87 ? 16.011 6.373 -14.739 1.00 97.81 87 TRP A N 1
ATOM 654 C CA . TRP A 1 87 ? 16.689 5.203 -15.301 1.00 97.81 87 TRP A CA 1
ATOM 655 C C . TRP A 1 87 ? 16.609 5.143 -16.827 1.00 97.81 87 TRP A C 1
ATOM 657 O O . TRP A 1 87 ? 17.609 4.827 -17.474 1.00 97.81 87 TRP A O 1
ATOM 667 N N . LEU A 1 88 ? 15.464 5.500 -17.418 1.00 98.06 88 LEU A N 1
ATOM 668 C CA . LEU A 1 88 ? 15.335 5.609 -18.873 1.00 98.06 88 LEU A CA 1
ATOM 669 C C . LEU A 1 88 ? 16.284 6.666 -19.447 1.00 98.06 88 LEU A C 1
ATOM 671 O O . LEU A 1 88 ? 16.908 6.426 -20.482 1.00 98.06 88 LEU A O 1
ATOM 675 N N . GLY A 1 89 ? 16.451 7.798 -18.759 1.00 97.88 89 GLY A N 1
ATOM 676 C CA . GLY A 1 89 ? 17.410 8.835 -19.136 1.00 97.88 89 GLY A CA 1
ATOM 677 C C . GLY A 1 89 ? 18.852 8.323 -19.158 1.00 97.88 89 GLY A C 1
ATOM 678 O O . GLY A 1 89 ? 19.557 8.503 -20.154 1.00 97.88 89 GLY A O 1
ATOM 679 N N . ILE A 1 90 ? 19.276 7.617 -18.103 1.00 97.62 90 ILE A N 1
ATOM 680 C CA . ILE A 1 90 ? 20.613 7.004 -18.034 1.00 97.62 90 ILE A CA 1
ATOM 681 C C . ILE A 1 90 ? 20.804 5.984 -19.158 1.00 97.62 90 ILE A C 1
ATOM 683 O O . ILE A 1 90 ? 21.817 6.023 -19.858 1.00 97.62 90 ILE A O 1
ATOM 687 N N . ALA A 1 91 ? 19.837 5.087 -19.362 1.00 97.62 91 ALA A N 1
ATOM 688 C CA . ALA A 1 91 ? 19.922 4.046 -20.381 1.00 97.62 91 ALA A CA 1
ATOM 689 C C . ALA A 1 91 ? 20.003 4.634 -21.800 1.00 97.62 91 ALA A C 1
ATOM 691 O O . ALA A 1 91 ? 20.817 4.189 -22.617 1.00 97.62 91 ALA A O 1
ATOM 692 N N . ALA A 1 92 ? 19.201 5.663 -22.087 1.00 97.56 92 ALA A N 1
ATOM 693 C CA . ALA A 1 92 ? 19.229 6.370 -23.361 1.00 97.56 92 ALA A CA 1
ATOM 694 C C . ALA A 1 92 ? 20.581 7.056 -23.591 1.00 97.56 92 ALA A C 1
ATOM 696 O O . ALA A 1 92 ? 21.178 6.905 -24.661 1.00 97.56 92 ALA A O 1
ATOM 697 N N . TYR A 1 93 ? 21.100 7.755 -22.579 1.00 97.25 93 TYR A N 1
ATOM 698 C CA . TYR A 1 93 ? 22.382 8.444 -22.677 1.00 97.25 93 TYR A CA 1
ATOM 699 C C . TYR A 1 93 ? 23.554 7.472 -22.851 1.00 97.25 93 TYR A C 1
ATOM 701 O O . TYR A 1 93 ? 24.381 7.656 -23.743 1.00 97.25 93 TYR A O 1
ATOM 709 N N . ALA A 1 94 ? 23.597 6.392 -22.069 1.00 97.44 94 ALA A N 1
ATOM 710 C CA . ALA A 1 94 ? 24.612 5.349 -22.203 1.00 97.44 94 ALA A CA 1
ATOM 711 C C . ALA A 1 94 ? 24.570 4.692 -23.593 1.00 97.44 94 ALA A C 1
ATOM 713 O O . ALA A 1 94 ? 25.610 4.492 -24.222 1.00 97.44 94 ALA A O 1
ATOM 714 N N . SER A 1 95 ? 23.369 4.425 -24.113 1.00 96.31 95 SER A N 1
ATOM 715 C CA . SER A 1 95 ? 23.184 3.877 -25.462 1.00 96.31 95 SER A CA 1
ATOM 716 C C . SER A 1 95 ? 23.690 4.829 -26.546 1.00 96.31 95 SER A C 1
ATOM 718 O O . SER A 1 95 ? 24.349 4.401 -27.497 1.00 96.31 95 SER A O 1
ATOM 720 N N . TRP A 1 96 ? 23.401 6.125 -26.413 1.00 97.25 96 TRP A N 1
ATOM 721 C CA . TRP A 1 96 ? 23.907 7.145 -27.327 1.00 97.25 96 TRP A CA 1
ATOM 722 C C . TRP A 1 96 ? 25.436 7.228 -27.282 1.00 97.25 96 TRP A C 1
ATOM 724 O O . TRP A 1 96 ? 26.084 7.195 -28.332 1.00 97.25 96 TRP A O 1
ATOM 734 N N . LEU A 1 97 ? 26.013 7.256 -26.079 1.00 97.19 97 LEU A N 1
ATOM 735 C CA . LEU A 1 97 ? 27.458 7.320 -25.879 1.00 97.19 97 LEU A CA 1
ATOM 736 C C . LEU A 1 97 ? 28.158 6.116 -26.516 1.00 97.19 97 LEU A C 1
ATOM 738 O O . LEU A 1 97 ? 29.138 6.286 -27.239 1.00 97.19 97 LEU A O 1
ATOM 742 N N . HIS A 1 98 ? 27.609 4.914 -26.329 1.00 95.12 98 HIS A N 1
ATOM 743 C CA . HIS A 1 98 ? 28.144 3.689 -26.917 1.00 95.12 98 HIS A CA 1
ATOM 744 C C . HIS A 1 98 ? 28.179 3.746 -28.452 1.00 95.12 98 HIS A C 1
ATOM 746 O O . HIS A 1 98 ? 29.202 3.447 -29.072 1.00 95.12 98 HIS A O 1
ATOM 752 N N . ARG A 1 99 ? 27.088 4.201 -29.086 1.00 95.44 99 ARG A N 1
ATOM 753 C CA . ARG A 1 99 ? 27.045 4.383 -30.548 1.00 95.44 99 ARG A CA 1
ATOM 754 C C . ARG A 1 99 ? 28.059 5.421 -31.016 1.00 95.44 99 ARG A C 1
ATOM 756 O O . ARG A 1 99 ? 28.719 5.216 -32.031 1.00 95.44 99 ARG A O 1
ATOM 763 N N . ARG A 1 100 ? 28.207 6.522 -30.274 1.00 95.00 100 ARG A N 1
ATOM 764 C CA . ARG A 1 100 ? 29.149 7.589 -30.620 1.00 95.00 100 ARG A CA 1
ATOM 765 C C . ARG A 1 100 ? 30.601 7.123 -30.532 1.00 95.00 100 ARG A C 1
ATOM 767 O O . ARG A 1 100 ? 31.389 7.459 -31.409 1.00 95.00 100 ARG A O 1
ATOM 774 N N . GLN A 1 101 ? 30.938 6.321 -29.524 1.00 94.25 101 GLN A N 1
ATOM 775 C CA . GLN A 1 101 ? 32.262 5.709 -29.396 1.00 94.25 101 GLN A CA 1
ATOM 776 C C . GLN A 1 101 ? 32.568 4.754 -30.554 1.00 94.25 101 GLN A C 1
ATOM 778 O O . GLN A 1 101 ? 33.661 4.806 -31.112 1.00 94.25 101 GLN A O 1
ATOM 783 N N . ALA A 1 102 ? 31.605 3.914 -30.945 1.00 92.75 102 ALA A N 1
ATOM 784 C CA . ALA A 1 102 ? 31.774 3.000 -32.073 1.00 92.75 102 ALA A CA 1
ATOM 785 C C . ALA A 1 102 ? 32.011 3.752 -33.394 1.00 92.75 102 ALA A C 1
ATOM 787 O O . ALA A 1 102 ? 32.869 3.362 -34.183 1.00 92.75 102 ALA A O 1
ATOM 788 N N . GLU A 1 103 ? 31.288 4.851 -33.610 1.00 92.75 103 GLU A N 1
ATOM 789 C CA . GLU A 1 103 ? 31.451 5.693 -34.794 1.00 92.75 103 GLU A CA 1
ATOM 790 C C . GLU A 1 103 ? 32.825 6.373 -34.835 1.00 92.75 103 GLU A C 1
ATOM 792 O O . GLU A 1 103 ? 33.533 6.285 -35.835 1.00 92.75 103 GLU A O 1
ATOM 797 N N . LEU A 1 104 ? 33.251 6.985 -33.726 1.00 92.62 104 LEU A N 1
ATOM 798 C CA . LEU A 1 104 ? 34.570 7.618 -33.630 1.00 92.62 104 LEU A CA 1
ATOM 799 C C . LEU A 1 104 ? 35.707 6.615 -33.854 1.00 92.62 104 LEU A C 1
ATOM 801 O O . LEU A 1 104 ? 36.696 6.938 -34.508 1.00 92.62 104 LEU A O 1
ATOM 805 N N . ARG A 1 105 ? 35.555 5.386 -33.354 1.00 91.50 105 ARG A N 1
ATOM 806 C CA . ARG A 1 105 ? 36.534 4.319 -33.567 1.00 91.50 105 ARG A CA 1
ATOM 807 C C . ARG A 1 105 ? 36.656 3.941 -35.043 1.00 91.50 105 ARG A C 1
ATOM 809 O O . ARG A 1 105 ? 37.770 3.846 -35.543 1.00 91.50 105 ARG A O 1
ATOM 816 N N . ARG A 1 106 ? 35.532 3.797 -35.752 1.00 90.62 106 ARG A N 1
ATOM 817 C CA . ARG A 1 106 ? 35.529 3.523 -37.200 1.00 90.62 106 ARG A CA 1
ATOM 818 C C . ARG A 1 106 ? 36.172 4.651 -37.998 1.00 90.62 106 ARG A C 1
ATOM 820 O O . ARG A 1 106 ? 36.943 4.384 -38.913 1.00 90.62 106 ARG A O 1
ATOM 827 N N . GLN A 1 107 ? 35.881 5.902 -37.642 1.00 90.94 107 GLN A N 1
ATOM 828 C CA . GLN A 1 107 ? 36.489 7.064 -38.289 1.00 90.94 107 GLN A CA 1
ATOM 829 C C . GLN A 1 107 ? 38.007 7.072 -38.096 1.00 90.94 107 GLN A C 1
ATOM 831 O O . GLN A 1 107 ? 38.737 7.260 -39.067 1.00 90.94 107 GLN A O 1
ATOM 836 N N . LEU A 1 108 ? 38.488 6.784 -36.884 1.00 89.94 108 LEU A N 1
ATOM 837 C CA . LEU A 1 108 ? 39.918 6.679 -36.600 1.00 89.94 108 LEU A CA 1
ATOM 838 C C . LEU A 1 108 ? 40.583 5.548 -37.400 1.00 89.94 108 LEU A C 1
ATOM 840 O O . LEU A 1 108 ? 41.604 5.777 -38.039 1.00 89.94 108 LEU A O 1
ATOM 844 N N . GLU A 1 109 ? 39.986 4.354 -37.410 1.00 88.25 109 GLU A N 1
ATOM 845 C CA . GLU A 1 109 ? 40.485 3.201 -38.176 1.00 88.25 109 GLU A CA 1
ATOM 846 C C . GLU A 1 109 ? 40.537 3.510 -39.682 1.00 88.25 109 GLU A C 1
ATOM 848 O O . GLU A 1 109 ? 41.530 3.207 -40.340 1.00 88.25 109 GLU A O 1
ATOM 853 N N . SER A 1 110 ? 39.519 4.193 -40.219 1.00 87.12 110 SER A N 1
ATOM 854 C CA . SER A 1 110 ? 39.501 4.625 -41.622 1.00 87.12 110 SER A CA 1
ATOM 855 C C . SER A 1 110 ? 40.564 5.678 -41.939 1.00 87.12 110 SER A C 1
ATOM 857 O O . SER A 1 110 ? 41.148 5.651 -43.017 1.00 87.12 110 SER A O 1
ATOM 859 N N . HIS A 1 111 ? 40.847 6.585 -41.000 1.00 84.81 111 HIS A N 1
ATOM 860 C CA . HIS A 1 111 ? 41.844 7.635 -41.188 1.00 84.81 111 HIS A CA 1
ATOM 861 C C . HIS A 1 111 ? 43.266 7.067 -41.148 1.00 84.81 111 HIS A C 1
ATOM 863 O O . HIS A 1 111 ? 44.107 7.472 -41.941 1.00 84.81 111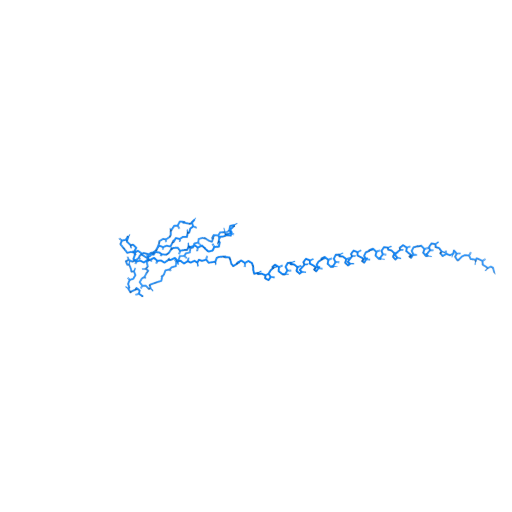 HIS A O 1
ATOM 869 N N . ILE A 1 112 ? 43.514 6.083 -40.275 1.00 83.50 112 ILE A N 1
ATOM 870 C CA . ILE A 1 112 ? 44.781 5.343 -40.229 1.00 83.50 112 ILE A CA 1
ATOM 871 C C . ILE A 1 112 ? 44.965 4.518 -41.510 1.00 83.50 112 ILE A C 1
ATOM 873 O O . ILE A 1 112 ? 46.047 4.528 -42.081 1.00 83.50 112 ILE A O 1
ATOM 877 N N . ALA A 1 113 ? 43.917 3.846 -41.996 1.00 79.88 113 ALA A N 1
ATOM 878 C CA . ALA A 1 113 ? 43.986 3.048 -43.223 1.00 79.88 113 ALA A CA 1
ATOM 879 C C . ALA A 1 113 ? 44.136 3.888 -44.507 1.00 79.88 113 ALA A C 1
ATOM 881 O O . ALA A 1 113 ? 44.639 3.386 -45.508 1.00 79.88 113 ALA A O 1
ATOM 882 N N . ALA A 1 114 ? 43.679 5.143 -44.496 1.00 76.00 114 ALA A N 1
ATOM 883 C CA . ALA A 1 114 ? 43.796 6.074 -45.619 1.00 76.00 114 ALA A CA 1
ATOM 884 C C . ALA A 1 114 ? 45.068 6.940 -45.566 1.00 76.00 114 ALA A C 1
ATOM 886 O O . ALA A 1 114 ? 45.302 7.723 -46.489 1.00 76.00 114 ALA A O 1
ATOM 887 N N . ALA A 1 115 ? 45.872 6.835 -44.502 1.00 72.81 115 ALA A N 1
ATOM 888 C CA . ALA A 1 115 ? 47.162 7.503 -44.441 1.00 72.81 115 ALA A CA 1
ATOM 889 C C . ALA A 1 115 ? 48.105 6.854 -45.475 1.00 72.81 115 ALA A C 1
ATOM 891 O O . ALA A 1 115 ? 48.240 5.629 -45.470 1.00 72.81 115 ALA A O 1
ATOM 892 N N . PRO A 1 116 ? 48.725 7.629 -46.385 1.00 66.69 116 PRO A N 1
ATOM 893 C CA . PRO A 1 116 ? 49.688 7.074 -47.327 1.00 66.69 116 PRO A CA 1
ATOM 894 C C . PRO A 1 116 ? 50.854 6.465 -46.545 1.00 66.69 116 PRO A C 1
ATOM 896 O O . PRO A 1 116 ? 51.328 7.076 -45.584 1.00 66.69 116 PRO A O 1
ATOM 899 N N . ASP A 1 117 ? 51.276 5.261 -46.942 1.00 62.88 117 ASP A N 1
ATOM 900 C CA . ASP A 1 117 ? 52.411 4.570 -46.333 1.00 62.88 117 ASP A CA 1
ATOM 901 C C . ASP A 1 117 ? 53.626 5.492 -46.477 1.00 62.88 117 ASP A C 1
ATOM 903 O O . ASP A 1 117 ? 54.073 5.788 -47.586 1.00 62.88 117 ASP A O 1
ATOM 907 N N . GLY A 1 118 ? 54.067 6.063 -45.357 1.00 60.88 118 GLY A N 1
ATOM 908 C CA . GLY A 1 118 ? 55.183 6.997 -45.292 1.00 60.88 118 GLY A CA 1
ATOM 909 C C . GLY A 1 118 ? 56.495 6.246 -45.459 1.00 60.88 118 GLY A C 1
ATOM 910 O O . GLY A 1 118 ? 57.280 6.172 -44.521 1.00 60.88 118 GLY A O 1
ATOM 911 N N . GLY A 1 119 ? 56.686 5.659 -46.635 1.00 59.16 119 GLY A N 1
ATOM 912 C CA . GLY A 1 119 ? 57.908 5.027 -47.098 1.00 59.16 119 GLY A CA 1
ATOM 913 C C . GLY A 1 119 ? 58.296 5.653 -48.427 1.00 59.16 119 GLY A C 1
ATOM 914 O O . GLY A 1 119 ? 58.024 5.091 -49.483 1.00 59.16 119 GLY A O 1
ATOM 915 N N . GLU A 1 120 ? 58.901 6.838 -48.372 1.00 50.28 120 GLU A N 1
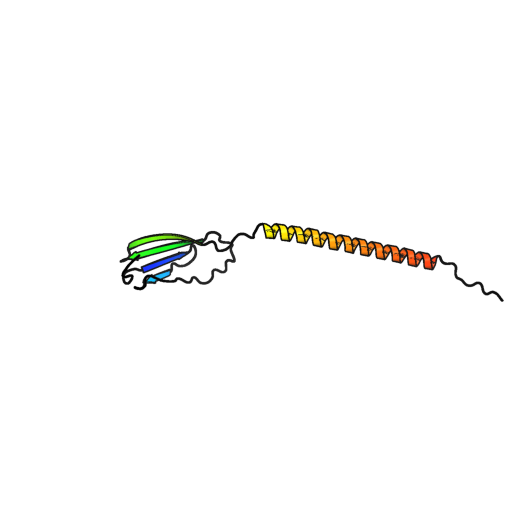ATOM 916 C CA . GLU A 1 120 ? 59.830 7.246 -49.420 1.00 50.28 120 GLU A CA 1
ATOM 917 C C . GLU A 1 120 ? 61.232 7.130 -48.832 1.00 50.28 120 GLU A C 1
ATOM 919 O O . GLU A 1 120 ? 61.700 7.967 -48.056 1.00 50.28 120 GLU A O 1
ATOM 924 N N . ASP A 1 121 ? 61.846 6.004 -49.175 1.00 62.81 121 ASP A N 1
ATOM 925 C CA . ASP A 1 121 ? 63.266 5.745 -49.069 1.00 62.81 121 ASP A CA 1
ATOM 926 C C . ASP A 1 121 ? 63.975 6.760 -49.980 1.00 62.81 121 ASP A C 1
ATOM 928 O O . ASP A 1 121 ? 63.866 6.694 -51.204 1.00 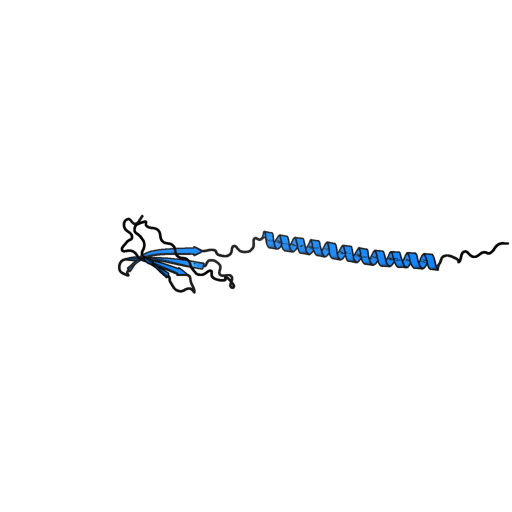62.81 121 ASP A O 1
ATOM 932 N N . GLY A 1 122 ? 64.649 7.743 -49.386 1.00 55.28 122 GLY A N 1
ATOM 933 C CA . GLY A 1 122 ? 65.465 8.722 -50.102 1.00 55.28 122 GLY A CA 1
ATOM 934 C C . GLY A 1 122 ? 66.925 8.593 -49.691 1.00 55.28 122 GLY A C 1
ATOM 935 O O . GLY A 1 122 ? 67.253 8.892 -48.542 1.00 55.28 122 GLY A O 1
ATOM 936 N N . GLU A 1 123 ? 67.749 8.116 -50.630 1.00 45.94 123 GLU A N 1
ATOM 937 C CA . GLU A 1 123 ? 69.224 8.083 -50.608 1.00 45.94 123 GLU A CA 1
ATOM 938 C C . GLU A 1 123 ? 69.883 9.434 -50.283 1.00 45.94 123 GLU A C 1
ATOM 940 O O . GLU A 1 123 ? 69.362 10.491 -50.716 1.00 45.94 123 GLU A O 1
#